Protein AF-A0A0B1TBQ9-F1 (afdb_monomer_lite)

InterPro domains:
  IPR001079 Galectin, carbohydrate recognition domain [PF00337] (25-96)
  IPR001079 Galectin, carbohydrate recognition domain [PS51304] (20-110)
  IPR001079 Galectin, carbohydrate recognition domain [SM00276] (18-109)
  IPR001079 Galectin, carbohydrate recognition domain [SM00908] (24-109)
  IPR001079 Galectin, carbohydrate recognition domain [cd00070] (26-96)
  IPR013320 Concanavalin A-like lectin/glucanase domain superfamily [SSF49899] (24-96)
  IPR044156 Galectin-like [PTHR11346] (23-95)

Sequence (110 aa):
DFQEEVKEFEHYVLPKEQRNCIITGEGLAPNRSLLLSGTPSPGGERFHINLLKKNGDIALHFNPRFDEKAVVRNSLITGEWGNEEREGKMPFEKESASISKSRTRSTLSR

Secondary structure (DSSP, 8-state):
---------------TT-------TT-S-TT--------PPTT-SB--EEEE-TTS-EEEEEEEETTTTEEEEEEEETTEE-PPB--S----------------------

Foldseek 3Di:
DDPPPPDPDPDDDDDPPRLDDDQDDPRQDPPDDDDDDDDPDAPDQKDWDFDADPVGWGPWIWMQGNPVQWTWIWTQDPNDIDDIDTDDGNPDDRPDPDPDDDDDDDDDDD

Organism: Oesophagostomum dentatum (NCBI:txid61180)

pLDDT: mean 77.07, std 21.01, range [33.41, 98.62]

Radius of gyration: 20.39 Å; chains: 1; bounding box: 38×42×72 Å

Structure (mmCIF, N/CA/C/O backbone):
data_AF-A0A0B1TBQ9-F1
#
_entry.id   AF-A0A0B1TBQ9-F1
#
loop_
_atom_site.group_PDB
_atom_site.id
_atom_site.type_symbol
_atom_site.label_atom_id
_atom_site.label_alt_id
_atom_site.label_comp_id
_atom_site.label_asym_id
_atom_site.label_entity_id
_atom_site.label_seq_id
_atom_site.pdbx_PDB_ins_code
_atom_site.Cartn_x
_atom_site.Cartn_y
_atom_site.Cartn_z
_atom_site.occupancy
_atom_site.B_iso_or_equiv
_atom_site.auth_seq_id
_atom_site.auth_comp_id
_atom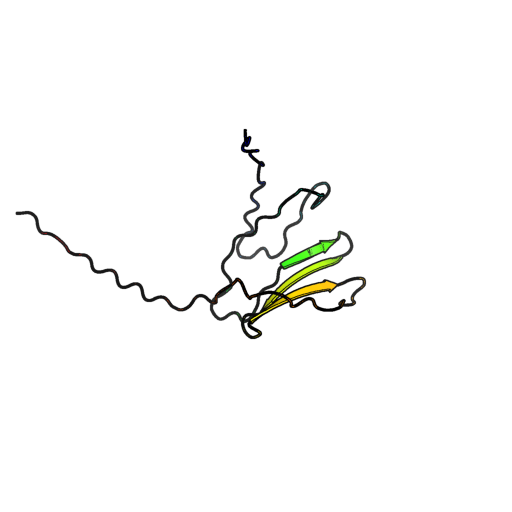_site.auth_asym_id
_atom_site.auth_atom_id
_atom_site.pdbx_PDB_model_num
ATOM 1 N N . ASP A 1 1 ? 22.971 -19.447 20.897 1.00 36.47 1 ASP A N 1
ATOM 2 C CA . ASP A 1 1 ? 23.659 -18.258 20.367 1.00 36.47 1 ASP A CA 1
ATOM 3 C C . ASP A 1 1 ? 22.827 -17.588 19.291 1.00 36.47 1 ASP A C 1
ATOM 5 O O . ASP A 1 1 ? 22.902 -17.955 18.128 1.00 36.47 1 ASP A O 1
ATOM 9 N N . PHE A 1 2 ? 21.968 -16.652 19.694 1.00 33.41 2 PHE A N 1
ATOM 10 C CA . PHE A 1 2 ? 21.335 -15.720 18.765 1.00 33.41 2 PHE A CA 1
ATOM 11 C C . PHE A 1 2 ? 22.274 -14.525 18.655 1.00 33.41 2 PHE A C 1
ATOM 13 O O . PHE A 1 2 ? 22.370 -13.735 19.590 1.00 33.41 2 PHE A O 1
ATOM 20 N N . GLN A 1 3 ? 23.031 -14.443 17.564 1.00 35.88 3 GLN A N 1
ATOM 21 C CA . GLN A 1 3 ? 23.744 -13.213 17.251 1.00 35.88 3 GLN A CA 1
ATOM 22 C C . GLN A 1 3 ? 22.700 -12.188 16.800 1.00 35.88 3 GLN A C 1
ATOM 24 O O . GLN A 1 3 ? 21.985 -12.419 15.825 1.00 35.88 3 GLN A O 1
ATOM 29 N N . GLU A 1 4 ? 22.570 -11.090 17.547 1.00 43.88 4 GLU A N 1
ATOM 30 C CA . GLU A 1 4 ? 21.861 -9.898 17.088 1.00 43.88 4 GLU A CA 1
ATOM 31 C C . GLU A 1 4 ? 22.604 -9.359 15.868 1.00 43.88 4 GLU A C 1
ATOM 33 O O . GLU A 1 4 ? 23.634 -8.693 15.965 1.00 43.88 4 GLU A O 1
ATOM 38 N N . GLU A 1 5 ? 22.097 -9.706 14.693 1.00 42.47 5 GLU A N 1
ATOM 39 C CA . GLU A 1 5 ? 22.543 -9.130 13.440 1.00 42.47 5 GLU A CA 1
ATOM 40 C C . GLU A 1 5 ? 22.018 -7.689 13.410 1.00 42.47 5 GLU A C 1
ATOM 42 O O . GLU A 1 5 ? 20.839 -7.437 13.141 1.00 42.47 5 GLU A O 1
ATOM 47 N N . VAL A 1 6 ? 22.877 -6.734 13.774 1.00 39.62 6 VAL A N 1
ATOM 48 C CA . VAL A 1 6 ? 22.587 -5.303 13.649 1.00 39.62 6 VAL A CA 1
ATOM 49 C C . VAL A 1 6 ? 22.453 -5.005 12.158 1.00 39.62 6 VAL A C 1
ATOM 51 O O . VAL A 1 6 ? 23.432 -4.734 11.467 1.00 39.62 6 VAL A O 1
ATOM 54 N N . LYS A 1 7 ? 21.230 -5.113 11.632 1.00 46.38 7 LYS A N 1
ATOM 55 C CA . LYS A 1 7 ? 20.920 -4.667 10.277 1.00 46.38 7 LYS A CA 1
ATOM 56 C C . LYS A 1 7 ? 20.966 -3.151 10.291 1.00 46.38 7 LYS A C 1
ATOM 58 O O . LYS A 1 7 ? 20.144 -2.501 10.926 1.00 46.38 7 LYS A O 1
ATOM 63 N N . GLU A 1 8 ? 21.963 -2.600 9.619 1.00 42.16 8 GLU A N 1
ATOM 64 C CA . GLU A 1 8 ? 22.057 -1.175 9.352 1.00 42.16 8 GLU A CA 1
ATOM 65 C C . GLU A 1 8 ? 20.810 -0.768 8.550 1.00 42.16 8 GLU A C 1
ATOM 67 O O . GLU A 1 8 ? 20.642 -1.123 7.380 1.00 42.16 8 GLU A O 1
ATOM 72 N N . PHE A 1 9 ? 19.853 -0.131 9.226 1.00 44.53 9 PHE A N 1
ATOM 73 C CA . PHE A 1 9 ? 18.652 0.388 8.590 1.00 44.53 9 PHE A CA 1
ATOM 74 C C . PHE A 1 9 ? 18.999 1.753 8.009 1.00 44.53 9 PHE A C 1
ATOM 76 O O . PHE A 1 9 ? 19.234 2.704 8.755 1.00 44.53 9 PHE A O 1
ATOM 83 N N . GLU A 1 10 ? 18.995 1.879 6.684 1.00 49.22 10 GLU A N 1
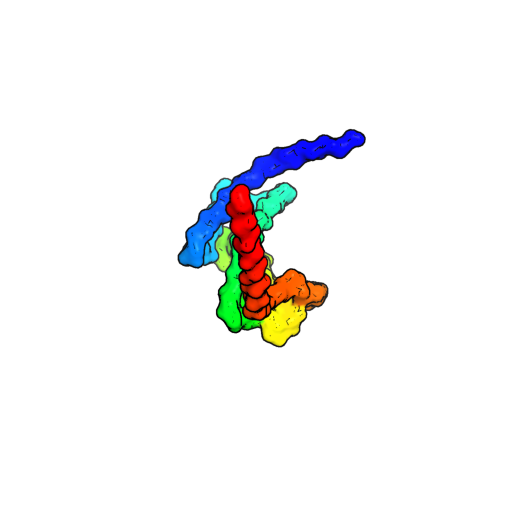ATOM 84 C CA . GLU A 1 10 ? 18.942 3.202 6.070 1.00 49.22 10 GLU A CA 1
ATOM 85 C C . GLU A 1 10 ? 17.574 3.817 6.395 1.00 49.22 10 GLU A C 1
ATOM 87 O O . GLU A 1 10 ? 16.541 3.460 5.823 1.00 49.22 10 GLU A O 1
ATOM 92 N N . HIS A 1 11 ? 17.548 4.691 7.400 1.00 48.31 11 HIS A N 1
ATOM 93 C CA . HIS A 1 11 ? 16.331 5.352 7.844 1.00 48.31 11 HIS A CA 1
ATOM 94 C C . HIS A 1 11 ? 16.035 6.539 6.925 1.00 48.31 11 HIS A C 1
ATOM 96 O O . HIS A 1 11 ? 16.582 7.629 7.085 1.00 48.31 11 HIS A O 1
ATOM 102 N N . TYR A 1 12 ? 15.137 6.335 5.965 1.00 49.50 12 TYR A N 1
ATOM 103 C CA . TYR A 1 12 ? 14.630 7.412 5.123 1.00 49.50 12 TYR A CA 1
ATOM 104 C C . TYR A 1 12 ? 13.442 8.094 5.808 1.00 49.50 12 TYR A C 1
ATOM 106 O O . TYR A 1 12 ? 12.322 7.584 5.795 1.00 49.50 12 TYR A O 1
ATOM 114 N N . VAL A 1 13 ? 13.679 9.263 6.407 1.00 52.78 13 VAL A N 1
ATOM 115 C CA . VAL A 1 13 ? 12.601 10.129 6.903 1.00 52.78 13 VAL A CA 1
ATOM 116 C C . VAL A 1 13 ? 12.095 10.968 5.735 1.00 52.78 13 VAL A C 1
ATOM 118 O O . VAL A 1 13 ? 12.783 11.879 5.276 1.00 52.78 13 VAL A O 1
ATOM 121 N N . LEU A 1 14 ? 10.894 10.666 5.240 1.00 55.59 14 LEU A N 1
ATOM 122 C CA . LEU A 1 14 ? 10.271 11.490 4.207 1.00 55.59 14 LEU A CA 1
ATOM 123 C C . LEU A 1 14 ? 9.684 12.768 4.827 1.00 55.59 14 LEU A C 1
ATOM 125 O O . LEU A 1 14 ? 8.961 12.682 5.826 1.00 55.59 14 LEU A O 1
ATOM 129 N N . PRO A 1 15 ? 9.953 13.956 4.251 1.00 52.38 15 PRO A N 1
ATOM 130 C CA . PRO A 1 15 ? 9.233 15.174 4.603 1.00 52.38 15 PRO A CA 1
ATOM 131 C C . PRO A 1 15 ? 7.719 14.956 4.499 1.00 52.38 15 PRO A C 1
ATOM 133 O O . PRO A 1 15 ? 7.261 14.252 3.602 1.00 52.38 15 PRO A O 1
ATOM 136 N N . LYS A 1 16 ? 6.924 15.605 5.363 1.00 54.09 16 LYS A N 1
ATOM 137 C CA . LYS A 1 16 ? 5.448 15.458 5.398 1.00 54.09 16 LYS A CA 1
ATOM 138 C C . LYS A 1 16 ? 4.756 15.673 4.041 1.00 54.09 16 LYS A C 1
ATOM 140 O O . LYS A 1 16 ? 3.661 15.165 3.823 1.00 54.09 16 LYS A O 1
ATOM 145 N N . GLU A 1 17 ? 5.381 16.427 3.144 1.00 55.38 17 GLU A N 1
ATOM 146 C CA . GLU A 1 17 ? 4.865 16.762 1.812 1.00 55.38 17 GLU A CA 1
ATOM 147 C C . GLU A 1 17 ? 5.402 15.837 0.708 1.00 55.38 17 GLU A C 1
ATOM 149 O O . GLU A 1 17 ? 4.848 15.786 -0.392 1.00 55.38 17 GLU A O 1
ATOM 154 N N . GLN A 1 18 ? 6.461 15.077 0.989 1.00 55.97 18 GLN A N 1
ATOM 155 C CA . GLN A 1 18 ? 7.113 14.220 0.015 1.00 55.97 18 GLN A CA 1
ATOM 156 C C . GLN A 1 18 ? 6.433 12.854 -0.035 1.00 55.97 18 GLN A C 1
ATOM 158 O O . GLN A 1 18 ? 6.627 11.989 0.812 1.00 55.97 18 GLN A O 1
ATOM 163 N N . ARG A 1 19 ? 5.623 12.665 -1.076 1.00 67.19 19 ARG A N 1
ATOM 164 C CA . ARG A 1 19 ? 4.823 11.448 -1.284 1.00 67.19 19 ARG A CA 1
ATOM 165 C C . ARG A 1 19 ? 5.570 10.329 -2.011 1.00 67.19 19 ARG A C 1
ATOM 167 O O . ARG A 1 19 ? 5.079 9.208 -2.045 1.00 67.19 19 ARG A O 1
ATOM 174 N N . ASN A 1 20 ? 6.742 10.636 -2.571 1.00 73.31 20 ASN A N 1
ATOM 175 C CA . ASN A 1 20 ? 7.540 9.713 -3.372 1.00 73.31 20 ASN A CA 1
ATOM 176 C C . ASN A 1 20 ? 8.980 9.648 -2.851 1.00 73.31 20 ASN A C 1
ATOM 178 O O . ASN A 1 20 ? 9.626 10.682 -2.659 1.00 73.31 20 ASN A O 1
ATOM 182 N N . CYS A 1 21 ? 9.486 8.427 -2.691 1.00 78.81 21 CYS A N 1
ATOM 183 C CA . CYS A 1 21 ? 10.882 8.127 -2.388 1.00 78.81 21 CYS A CA 1
ATOM 184 C C . CYS A 1 21 ? 11.465 7.266 -3.510 1.00 78.81 21 CYS A C 1
ATOM 186 O O . CYS A 1 21 ? 10.818 6.311 -3.942 1.00 78.81 21 CYS A O 1
ATOM 188 N N . ILE A 1 22 ? 12.676 7.585 -3.969 1.00 80.31 22 ILE A N 1
ATOM 189 C CA . ILE A 1 22 ? 13.417 6.735 -4.905 1.00 80.31 22 ILE A CA 1
ATOM 190 C C . ILE A 1 22 ? 14.353 5.856 -4.080 1.00 80.31 22 ILE A C 1
ATOM 192 O O . ILE A 1 22 ? 15.261 6.368 -3.431 1.00 80.31 22 ILE A O 1
ATOM 196 N N . ILE A 1 23 ? 14.151 4.539 -4.134 1.00 79.38 23 ILE A N 1
ATOM 197 C CA . ILE A 1 23 ? 15.123 3.580 -3.600 1.00 79.38 23 ILE A CA 1
ATOM 198 C C . ILE A 1 23 ? 16.276 3.511 -4.607 1.00 79.38 23 ILE A C 1
ATOM 200 O O . ILE A 1 23 ? 16.077 3.115 -5.758 1.00 79.38 23 ILE A O 1
ATOM 204 N N . THR A 1 24 ? 17.457 3.971 -4.199 1.00 75.00 24 THR A N 1
ATOM 205 C CA . THR A 1 24 ? 18.654 4.036 -5.047 1.00 75.00 24 THR A CA 1
ATOM 206 C C . THR A 1 24 ? 19.317 2.657 -5.198 1.00 75.00 24 THR A C 1
ATOM 208 O O . THR A 1 24 ? 18.897 1.665 -4.597 1.00 75.00 24 THR A O 1
ATOM 211 N N . GLY A 1 25 ? 20.337 2.563 -6.057 1.00 79.06 25 GLY A N 1
ATOM 212 C CA . GLY A 1 25 ? 21.075 1.317 -6.290 1.00 79.06 25 GLY A CA 1
ATOM 213 C C . GLY A 1 25 ? 20.257 0.248 -7.023 1.00 79.06 25 GLY A C 1
ATOM 214 O O . GLY A 1 25 ? 19.613 0.522 -8.040 1.00 79.06 25 GLY A O 1
ATOM 215 N N . GLU A 1 26 ? 20.299 -0.987 -6.519 1.00 80.31 26 GLU A N 1
ATOM 216 C CA . GLU A 1 26 ? 19.583 -2.138 -7.094 1.00 80.31 26 GLU A CA 1
ATOM 217 C C . GLU A 1 26 ? 18.073 -2.139 -6.781 1.00 80.31 26 GLU A C 1
ATOM 219 O O . GLU A 1 26 ? 17.333 -2.978 -7.294 1.00 80.31 26 GLU A O 1
ATOM 224 N N . GLY A 1 27 ? 17.590 -1.174 -5.991 1.00 83.00 27 GLY A N 1
ATOM 225 C CA . GLY A 1 27 ? 16.213 -1.132 -5.508 1.00 83.00 27 GLY A CA 1
ATOM 226 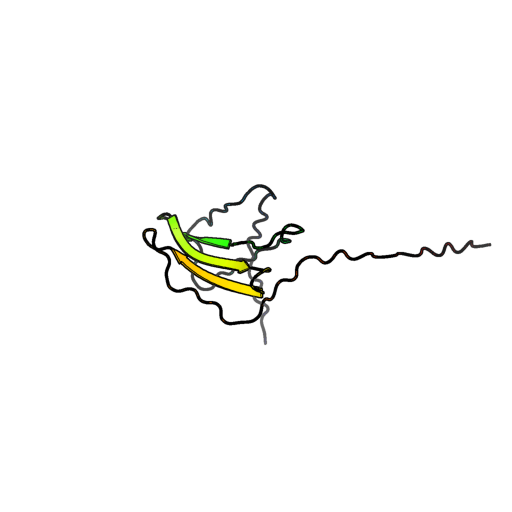C C . GLY A 1 27 ? 15.996 -2.042 -4.294 1.00 83.00 27 GLY A C 1
ATOM 227 O O . GLY A 1 27 ? 16.920 -2.330 -3.533 1.00 83.00 27 GLY A O 1
ATOM 228 N N . LEU A 1 28 ? 14.754 -2.492 -4.089 1.00 84.62 28 LEU A N 1
ATOM 229 C CA . LEU A 1 28 ? 14.408 -3.394 -2.987 1.00 84.62 28 LEU A CA 1
ATOM 230 C C . LEU A 1 28 ? 14.795 -4.843 -3.338 1.00 84.62 28 LEU A C 1
ATOM 232 O O . LEU A 1 28 ? 13.975 -5.618 -3.826 1.00 84.62 28 LEU A O 1
ATOM 236 N N . ALA A 1 29 ? 16.066 -5.185 -3.125 1.00 83.50 29 ALA A N 1
ATOM 237 C CA . ALA A 1 29 ? 16.600 -6.528 -3.345 1.00 83.50 29 ALA A CA 1
ATOM 238 C C . ALA A 1 29 ? 16.053 -7.555 -2.322 1.00 83.50 29 ALA A C 1
ATOM 240 O O . ALA A 1 29 ? 15.610 -7.166 -1.235 1.00 83.50 29 ALA A O 1
ATOM 241 N N . PRO A 1 30 ? 16.104 -8.870 -2.618 1.00 85.38 30 PRO A N 1
ATOM 242 C CA . PRO A 1 30 ? 15.733 -9.908 -1.657 1.00 85.38 30 PRO A CA 1
ATOM 243 C C . PRO A 1 30 ? 16.431 -9.736 -0.300 1.00 85.38 30 PRO A C 1
ATOM 245 O O . PRO A 1 30 ? 17.578 -9.299 -0.229 1.00 85.38 30 PRO A O 1
ATOM 248 N N . ASN A 1 31 ? 15.738 -10.103 0.782 1.00 84.06 31 ASN A N 1
ATOM 249 C CA . ASN A 1 31 ? 16.200 -9.974 2.174 1.00 84.06 31 ASN A CA 1
ATOM 250 C C . ASN A 1 31 ? 16.408 -8.534 2.682 1.00 84.06 31 ASN A C 1
ATOM 252 O O . ASN A 1 31 ? 16.943 -8.343 3.779 1.00 84.06 31 ASN A O 1
ATOM 256 N N . ARG A 1 32 ? 15.959 -7.520 1.932 1.00 81.62 32 ARG A N 1
ATOM 257 C CA . ARG 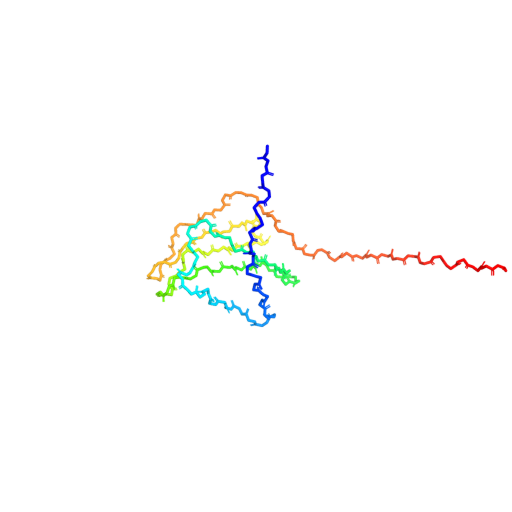A 1 32 ? 15.859 -6.136 2.410 1.00 81.62 32 ARG A CA 1
ATOM 258 C C . ARG A 1 32 ? 14.482 -5.864 3.010 1.00 81.62 32 ARG A C 1
ATOM 260 O O . ARG A 1 32 ? 13.481 -6.439 2.589 1.00 81.62 32 ARG A O 1
ATOM 267 N N . SER A 1 33 ? 14.447 -4.942 3.966 1.00 81.38 33 SER A N 1
ATOM 268 C CA . SER A 1 33 ? 13.221 -4.486 4.621 1.00 81.38 33 SER A CA 1
ATOM 269 C C . SER A 1 33 ? 13.051 -2.989 4.421 1.00 81.38 33 SER A C 1
ATOM 271 O O . SER A 1 33 ? 14.022 -2.239 4.504 1.00 81.38 33 SER A O 1
ATOM 273 N N . LEU A 1 34 ? 11.810 -2.560 4.205 1.00 83.31 34 LEU A N 1
ATOM 274 C CA . LEU A 1 34 ? 11.429 -1.153 4.212 1.00 83.31 34 LEU A CA 1
ATOM 275 C C . LEU A 1 34 ? 10.651 -0.870 5.498 1.00 83.31 34 LEU A C 1
ATOM 277 O O . LEU A 1 34 ? 9.614 -1.488 5.738 1.00 83.31 34 LEU A O 1
ATOM 281 N N . LEU A 1 35 ? 11.149 0.056 6.317 1.00 83.06 35 LEU A N 1
ATOM 282 C CA . LEU A 1 35 ? 10.445 0.531 7.504 1.00 83.06 35 LEU A CA 1
ATOM 283 C C . LEU A 1 35 ? 9.756 1.856 7.180 1.00 83.06 35 LEU A C 1
ATOM 285 O O . LEU A 1 35 ? 10.413 2.825 6.805 1.00 83.06 35 LEU A O 1
ATOM 289 N N . LEU A 1 36 ? 8.433 1.889 7.326 1.00 83.00 36 LEU A N 1
ATOM 290 C CA . LEU A 1 36 ? 7.613 3.077 7.107 1.00 83.00 36 LEU A CA 1
ATOM 291 C C . LEU A 1 36 ? 6.963 3.485 8.426 1.00 83.00 36 LEU A C 1
ATOM 293 O O . LEU A 1 36 ? 6.260 2.687 9.044 1.00 83.00 36 LEU A O 1
ATOM 297 N N . SER A 1 37 ? 7.171 4.739 8.820 1.00 81.25 37 SER A N 1
ATOM 298 C CA . SER A 1 37 ? 6.603 5.322 10.034 1.00 81.25 37 SER A CA 1
ATOM 299 C C . SER A 1 37 ? 5.766 6.538 9.671 1.00 81.25 37 SER A C 1
ATOM 301 O O . SER A 1 37 ? 6.231 7.440 8.976 1.00 81.25 37 SER A O 1
ATOM 303 N N . GLY A 1 38 ? 4.529 6.576 10.149 1.00 80.00 38 GLY A N 1
ATOM 304 C CA . GLY A 1 38 ? 3.630 7.697 9.918 1.00 80.00 38 GLY A CA 1
ATOM 305 C C . GLY A 1 38 ? 2.280 7.487 10.583 1.00 80.00 38 GLY A C 1
ATOM 306 O O . GLY A 1 38 ? 1.900 6.362 10.904 1.00 80.00 38 GLY A O 1
ATOM 307 N N . THR A 1 39 ? 1.554 8.585 10.767 1.00 83.19 39 THR A N 1
ATOM 308 C CA . THR A 1 39 ? 0.196 8.574 11.314 1.00 83.19 39 THR A CA 1
ATOM 309 C C . THR A 1 39 ? -0.789 8.881 10.189 1.00 83.19 39 THR A C 1
ATOM 311 O O . THR A 1 39 ? -0.627 9.906 9.517 1.00 83.19 39 THR A O 1
ATOM 314 N N . PRO A 1 40 ? -1.801 8.025 9.952 1.00 84.06 40 PRO A N 1
ATOM 315 C CA . PRO A 1 40 ? -2.880 8.328 9.021 1.00 84.06 40 PRO A CA 1
ATOM 316 C C . PRO A 1 40 ? -3.539 9.668 9.356 1.00 84.06 40 PRO A C 1
ATOM 318 O O . PRO A 1 40 ? -3.695 10.016 10.524 1.00 84.06 40 PRO A O 1
ATOM 321 N N . SER A 1 41 ? -3.933 10.433 8.338 1.00 82.56 41 SER A N 1
ATOM 322 C CA . SER A 1 41 ? -4.548 11.742 8.564 1.00 82.56 41 SER A CA 1
ATOM 323 C C . SER A 1 41 ? -5.833 11.625 9.398 1.00 82.56 41 SER A C 1
ATOM 325 O O . SER A 1 41 ? -6.653 10.743 9.113 1.00 82.56 41 SER A O 1
ATOM 327 N N . PRO A 1 42 ? -6.063 12.528 10.373 1.00 83.69 42 PRO A N 1
ATOM 328 C CA . PRO A 1 42 ? -7.303 12.552 11.140 1.00 83.69 42 PRO A CA 1
ATOM 329 C C . PRO A 1 42 ? -8.523 12.627 10.219 1.00 83.69 42 PRO A C 1
ATOM 331 O O . PRO A 1 42 ? -8.557 13.418 9.278 1.00 83.69 42 PRO A O 1
ATOM 334 N N . GLY A 1 43 ? -9.518 11.774 10.466 1.00 83.81 43 GLY A N 1
ATOM 335 C CA . GLY A 1 43 ? -10.731 11.694 9.644 1.00 83.81 43 GLY A CA 1
ATOM 336 C C . GLY A 1 43 ? -10.559 11.015 8.279 1.00 83.81 43 GLY A C 1
ATOM 337 O O . GLY A 1 43 ? -11.565 10.709 7.644 1.00 83.81 43 GLY A O 1
ATOM 338 N N . GLY A 1 44 ? -9.332 10.703 7.848 1.00 86.44 44 GLY A N 1
ATOM 339 C CA . GLY A 1 44 ? -9.074 10.011 6.588 1.00 86.44 44 GLY A CA 1
ATOM 340 C C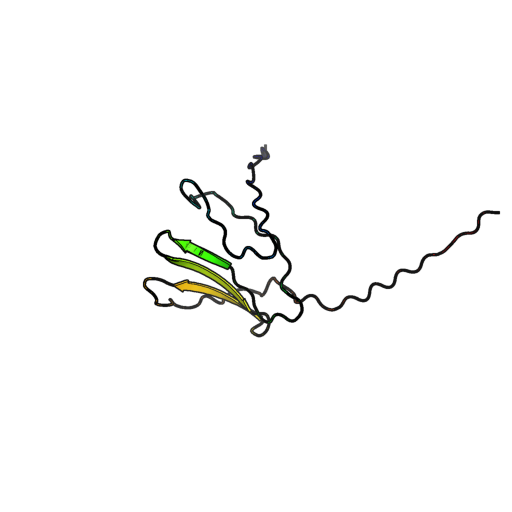 . GLY A 1 44 ? -9.734 8.631 6.539 1.00 86.44 44 GLY A C 1
ATOM 341 O O . GLY A 1 44 ? -9.719 7.875 7.509 1.00 86.44 44 GLY A O 1
ATOM 342 N N . GLU A 1 45 ? -10.339 8.291 5.404 1.00 91.56 45 GLU A N 1
ATOM 343 C CA . GLU A 1 45 ? -11.005 6.995 5.208 1.00 91.56 45 GLU A CA 1
ATOM 344 C C . GLU A 1 45 ? -10.040 5.901 4.765 1.00 91.56 45 GLU A C 1
ATOM 346 O O . GLU A 1 45 ? -10.284 4.726 5.009 1.00 91.56 45 GLU A O 1
ATOM 351 N N . ARG A 1 46 ? -8.912 6.281 4.162 1.00 93.69 46 ARG A N 1
ATOM 352 C CA . ARG A 1 46 ? -7.920 5.357 3.613 1.00 93.69 46 ARG A CA 1
ATOM 353 C C . ARG A 1 46 ? -6.577 6.039 3.414 1.00 93.69 46 ARG A C 1
ATOM 355 O O . ARG A 1 46 ? -6.505 7.259 3.276 1.00 93.69 46 ARG A O 1
ATOM 362 N N . PHE A 1 47 ? -5.530 5.234 3.323 1.00 93.00 47 PHE A N 1
ATOM 363 C CA . PHE A 1 47 ? -4.228 5.640 2.797 1.00 93.00 47 PHE A CA 1
ATOM 364 C C . PHE A 1 47 ? -3.671 4.518 1.926 1.00 93.00 47 PHE A C 1
ATOM 366 O O . PHE A 1 47 ? -4.184 3.400 1.953 1.00 93.00 47 PHE A O 1
ATOM 373 N N . HIS A 1 48 ? -2.647 4.802 1.129 1.00 94.00 48 HIS A N 1
ATOM 374 C CA . HIS A 1 48 ? -1.989 3.763 0.352 1.00 94.00 48 HIS A CA 1
ATOM 375 C C . HIS A 1 48 ? -0.484 3.973 0.269 1.00 94.00 48 HIS A C 1
ATOM 377 O O . HIS A 1 48 ? 0.010 5.095 0.353 1.00 94.00 48 HIS A O 1
ATOM 383 N N . ILE A 1 49 ? 0.218 2.863 0.087 1.00 93.62 49 ILE A N 1
ATOM 384 C CA . ILE A 1 49 ? 1.645 2.793 -0.191 1.00 93.62 49 ILE A CA 1
ATOM 385 C C . ILE A 1 49 ? 1.787 2.030 -1.503 1.00 93.62 49 ILE A C 1
ATOM 387 O O . ILE A 1 49 ? 1.273 0.918 -1.630 1.00 93.62 49 ILE A O 1
ATOM 391 N N . ASN A 1 50 ? 2.480 2.628 -2.469 1.00 95.25 50 ASN A N 1
ATOM 392 C CA . ASN A 1 50 ? 2.787 1.988 -3.741 1.00 95.25 50 ASN A CA 1
ATOM 393 C C . ASN A 1 50 ? 4.282 1.681 -3.803 1.00 95.25 50 ASN A C 1
ATOM 395 O O . ASN A 1 50 ? 5.104 2.578 -3.624 1.00 95.25 50 ASN A O 1
ATOM 399 N N . LEU A 1 51 ? 4.629 0.434 -4.114 1.00 94.06 51 LEU A N 1
ATOM 400 C CA . LEU A 1 51 ? 5.974 0.066 -4.545 1.00 94.06 51 LEU A CA 1
ATOM 401 C C . LEU A 1 51 ? 6.002 0.049 -6.070 1.00 94.06 51 LEU A C 1
ATOM 403 O O . LEU A 1 51 ? 5.370 -0.801 -6.701 1.00 94.06 51 LEU A O 1
ATOM 407 N N . LEU A 1 52 ? 6.707 1.018 -6.650 1.00 93.88 52 LEU A N 1
ATOM 408 C CA . LEU A 1 52 ? 6.777 1.198 -8.094 1.00 93.88 52 LEU A CA 1
ATOM 409 C C . LEU A 1 52 ? 7.994 0.479 -8.672 1.00 93.88 52 LEU A C 1
ATOM 411 O O . LEU A 1 52 ? 9.093 0.516 -8.117 1.00 93.88 52 LEU A O 1
ATOM 415 N N . LYS A 1 53 ? 7.805 -0.124 -9.842 1.00 92.44 53 LYS A N 1
ATOM 416 C CA . LYS A 1 53 ? 8.896 -0.570 -10.709 1.00 92.44 53 LYS A CA 1
ATOM 417 C C . LYS A 1 53 ? 9.467 0.620 -11.480 1.00 92.44 53 LYS A C 1
ATOM 419 O O . LYS A 1 53 ? 8.814 1.646 -11.656 1.00 92.44 53 LYS A O 1
ATOM 424 N N . LYS A 1 54 ? 10.673 0.451 -12.036 1.00 90.12 54 LYS A N 1
ATOM 425 C CA . LYS A 1 54 ? 11.327 1.468 -12.885 1.00 90.12 54 LYS A CA 1
ATOM 426 C C . LYS A 1 54 ? 10.479 1.894 -14.093 1.00 90.12 54 LYS A C 1
ATOM 428 O O . LYS A 1 54 ? 10.620 3.015 -14.559 1.00 90.12 54 LYS A O 1
ATOM 433 N N . ASN A 1 55 ? 9.611 1.013 -14.591 1.00 93.19 55 ASN A N 1
ATOM 434 C CA . ASN A 1 55 ? 8.712 1.288 -15.713 1.00 93.19 55 ASN A CA 1
ATOM 435 C C . ASN A 1 55 ? 7.383 1.954 -15.299 1.00 93.19 55 ASN A C 1
ATOM 437 O O . ASN A 1 55 ? 6.527 2.143 -16.154 1.00 93.19 55 ASN A O 1
ATOM 441 N N . GLY A 1 56 ? 7.193 2.287 -14.017 1.00 93.06 56 GLY A N 1
ATOM 442 C CA . GLY A 1 56 ? 5.981 2.936 -13.507 1.00 93.06 56 GLY A CA 1
ATOM 443 C C . GLY A 1 56 ? 4.858 1.987 -13.080 1.00 93.06 56 GLY A C 1
ATOM 444 O O . GLY A 1 56 ? 3.910 2.448 -12.449 1.00 93.06 56 GLY A O 1
ATOM 445 N N . ASP A 1 57 ? 4.969 0.682 -13.351 1.00 97.19 57 ASP A N 1
ATOM 446 C CA . ASP A 1 57 ? 4.031 -0.313 -12.816 1.00 97.19 57 ASP A CA 1
ATOM 447 C C . ASP A 1 57 ? 4.024 -0.276 -11.281 1.00 97.19 57 ASP A C 1
ATOM 449 O O . ASP A 1 57 ? 5.069 -0.088 -10.645 1.00 97.19 57 ASP A O 1
ATOM 453 N N . ILE A 1 58 ? 2.871 -0.562 -10.677 1.00 97.19 58 ILE A N 1
ATOM 454 C CA . ILE A 1 58 ? 2.767 -0.762 -9.231 1.00 97.19 58 ILE A CA 1
ATOM 455 C C . ILE A 1 58 ? 2.917 -2.258 -8.959 1.00 97.19 58 ILE A C 1
ATOM 457 O O . ILE A 1 58 ? 1.982 -3.031 -9.162 1.00 97.19 58 ILE A O 1
ATOM 461 N N . ALA A 1 59 ? 4.093 -2.669 -8.480 1.00 96.06 59 ALA A N 1
ATOM 462 C CA . ALA A 1 59 ? 4.334 -4.053 -8.073 1.00 96.06 59 ALA A CA 1
ATOM 463 C C . ALA A 1 59 ? 3.519 -4.430 -6.829 1.00 96.06 59 ALA A C 1
ATOM 465 O O . ALA A 1 59 ? 3.062 -5.563 -6.717 1.00 96.06 59 ALA A O 1
ATOM 466 N N . LEU A 1 60 ? 3.327 -3.475 -5.913 1.00 96.81 60 LEU A N 1
ATOM 467 C CA . LEU A 1 60 ? 2.479 -3.637 -4.737 1.00 96.81 60 LEU A CA 1
ATOM 468 C C . LEU A 1 60 ? 1.744 -2.335 -4.437 1.00 96.81 60 LEU A C 1
ATOM 470 O O . LEU A 1 60 ? 2.366 -1.322 -4.122 1.00 96.81 60 LEU A O 1
ATOM 474 N N . HIS A 1 61 ? 0.423 -2.388 -4.502 1.00 97.81 61 HIS A N 1
ATOM 475 C CA . HIS A 1 61 ? -0.479 -1.396 -3.947 1.00 97.81 61 HIS A CA 1
ATOM 476 C C . HIS A 1 61 ? -0.958 -1.913 -2.597 1.00 97.81 61 HIS A C 1
ATOM 478 O O . HIS A 1 61 ? -1.685 -2.898 -2.547 1.00 97.81 61 HIS A O 1
ATOM 484 N N . PHE A 1 62 ? -0.549 -1.274 -1.508 1.00 96.88 62 PHE A N 1
ATOM 485 C CA . PHE A 1 62 ? -1.012 -1.586 -0.161 1.00 96.88 62 PHE A CA 1
ATOM 486 C C . PHE A 1 62 ? -1.957 -0.480 0.297 1.00 96.88 62 PHE A C 1
ATOM 488 O O . PHE A 1 62 ? -1.519 0.649 0.506 1.00 96.88 62 PHE A O 1
ATOM 495 N N . ASN A 1 63 ? -3.247 -0.777 0.438 1.00 96.75 63 ASN A N 1
ATOM 496 C CA . ASN A 1 63 ? -4.281 0.225 0.674 1.00 96.75 63 ASN A CA 1
ATOM 497 C C . ASN A 1 63 ? -5.201 -0.156 1.840 1.00 96.75 63 ASN A C 1
ATOM 499 O O . ASN A 1 63 ? -6.250 -0.771 1.640 1.00 96.75 63 ASN A O 1
ATOM 503 N N . PRO A 1 64 ? -4.831 0.227 3.071 1.00 95.75 64 PRO A N 1
ATOM 504 C CA . PRO A 1 64 ? -5.734 0.170 4.210 1.00 95.75 64 PRO A CA 1
ATOM 505 C C . PRO A 1 64 ? -6.920 1.120 4.025 1.00 95.75 64 PRO A C 1
ATOM 507 O O . PRO A 1 64 ? -6.747 2.315 3.759 1.00 95.75 64 PRO A O 1
ATOM 510 N N . ARG A 1 65 ? -8.124 0.569 4.179 1.00 95.56 65 ARG A N 1
ATOM 511 C CA . ARG A 1 65 ? -9.418 1.243 4.048 1.00 95.56 65 ARG A CA 1
ATOM 512 C C . ARG A 1 65 ? -10.179 1.095 5.366 1.00 95.56 65 ARG A C 1
ATOM 514 O O . ARG A 1 65 ? -10.603 0.001 5.738 1.00 95.56 65 ARG A O 1
ATOM 521 N N . PHE A 1 66 ? -10.278 2.181 6.127 1.00 93.31 66 PHE A N 1
ATOM 522 C CA . PHE A 1 66 ? -10.900 2.192 7.454 1.00 93.31 66 PHE A CA 1
ATOM 523 C C . PHE A 1 66 ? -12.425 2.065 7.391 1.00 93.31 66 PHE A C 1
ATOM 525 O O . PHE A 1 66 ? -13.027 1.479 8.286 1.00 93.31 66 PHE A O 1
ATOM 532 N N . ASP A 1 67 ? -13.036 2.623 6.351 1.00 93.50 67 ASP A N 1
ATOM 533 C CA . ASP A 1 67 ? -14.459 2.515 6.020 1.00 93.50 67 ASP A CA 1
ATOM 534 C C . ASP A 1 67 ? -14.874 1.069 5.708 1.00 93.50 67 ASP A C 1
ATOM 536 O O . ASP A 1 67 ? -15.892 0.595 6.208 1.00 93.50 67 ASP A O 1
ATOM 540 N N . GLU A 1 68 ? -14.037 0.338 4.972 1.00 94.69 68 GLU A N 1
ATOM 541 C CA . GLU A 1 68 ? -14.257 -1.078 4.645 1.00 94.69 68 GLU A CA 1
ATOM 542 C C . GLU A 1 68 ? -13.738 -2.043 5.728 1.00 94.69 68 GLU A C 1
ATOM 544 O O . GLU A 1 68 ? -13.995 -3.245 5.665 1.00 94.69 68 GLU A O 1
ATOM 549 N N . LYS A 1 69 ? -12.998 -1.535 6.727 1.00 94.19 69 LYS A N 1
ATOM 550 C CA . LYS A 1 69 ? -12.290 -2.325 7.754 1.00 94.19 69 LYS A CA 1
ATOM 551 C C . LYS A 1 69 ? -11.410 -3.427 7.151 1.00 94.19 69 LYS A C 1
ATOM 553 O O . LYS A 1 69 ? -11.337 -4.536 7.682 1.00 94.19 69 LYS A O 1
ATOM 558 N N . ALA A 1 70 ? -10.727 -3.108 6.056 1.00 96.31 70 ALA A N 1
ATOM 559 C CA . ALA A 1 70 ? -9.932 -4.059 5.293 1.00 96.31 70 ALA A CA 1
ATOM 560 C C . ALA A 1 70 ? -8.615 -3.446 4.810 1.00 96.31 70 ALA A C 1
ATOM 562 O O . ALA A 1 70 ? -8.486 -2.235 4.628 1.00 96.31 70 ALA A O 1
ATOM 563 N N . VAL A 1 71 ? -7.641 -4.315 4.554 1.00 97.56 71 VAL A N 1
ATOM 564 C CA . VAL A 1 71 ? -6.427 -3.966 3.818 1.00 97.56 71 VAL A CA 1
ATOM 565 C C . VAL A 1 71 ? -6.534 -4.575 2.431 1.00 97.56 71 VAL A C 1
ATOM 567 O O . VAL A 1 71 ? -6.513 -5.797 2.286 1.00 97.56 71 VAL A O 1
ATOM 570 N N . VAL A 1 72 ? -6.642 -3.721 1.417 1.00 98.12 72 VAL A N 1
ATOM 571 C CA . VAL A 1 72 ? -6.648 -4.152 0.020 1.00 98.12 72 VAL A CA 1
ATOM 572 C C . VAL A 1 72 ? -5.216 -4.179 -0.491 1.00 98.12 72 VAL A C 1
ATOM 574 O O . VAL A 1 72 ? -4.499 -3.183 -0.377 1.00 98.12 72 VAL A O 1
ATOM 577 N N . ARG A 1 73 ? -4.798 -5.315 -1.052 1.00 98.38 73 ARG A N 1
ATOM 578 C CA . ARG A 1 73 ? -3.545 -5.438 -1.802 1.00 98.38 73 ARG A CA 1
ATOM 579 C C . ARG A 1 73 ? -3.835 -5.766 -3.254 1.00 98.38 73 ARG A C 1
ATOM 581 O O . ARG A 1 73 ? -4.769 -6.511 -3.540 1.00 98.38 73 ARG A O 1
ATOM 588 N N . ASN A 1 74 ? -3.059 -5.185 -4.158 1.00 98.62 74 ASN A N 1
ATOM 589 C CA . ASN A 1 74 ? -3.145 -5.479 -5.584 1.00 98.62 74 ASN A CA 1
ATOM 590 C C . ASN A 1 74 ? -1.827 -5.107 -6.290 1.00 98.62 74 ASN A C 1
ATOM 592 O O . ASN A 1 74 ? -0.924 -4.536 -5.676 1.00 98.62 74 ASN A O 1
ATOM 596 N N . SER A 1 75 ? -1.738 -5.386 -7.585 1.00 98.38 75 SER A N 1
ATOM 597 C CA . SER A 1 75 ? -0.718 -4.878 -8.500 1.00 98.38 75 SER A CA 1
ATOM 598 C C . SER A 1 75 ? -1.386 -4.180 -9.689 1.00 98.38 75 SER A C 1
ATOM 600 O O . SER A 1 75 ? -2.507 -4.523 -10.067 1.00 98.38 75 SER A O 1
ATOM 602 N N . LEU A 1 76 ? -0.704 -3.179 -10.249 1.00 98.44 76 LEU A N 1
ATOM 603 C CA . LEU A 1 76 ? -1.102 -2.488 -11.475 1.00 98.44 76 LEU A CA 1
ATOM 604 C C . LEU A 1 76 ? -0.010 -2.718 -12.514 1.00 98.44 76 LEU A C 1
ATOM 606 O O . LEU A 1 76 ? 1.066 -2.121 -12.417 1.00 98.44 76 LEU A O 1
ATOM 610 N N . ILE A 1 77 ? -0.283 -3.580 -13.487 1.00 98.12 77 ILE A N 1
ATOM 611 C CA . ILE A 1 77 ? 0.671 -3.961 -14.530 1.00 98.12 77 ILE A CA 1
ATOM 612 C C . ILE A 1 77 ? 0.114 -3.494 -15.865 1.00 98.12 77 ILE A C 1
ATOM 614 O O . ILE A 1 77 ? -1.043 -3.762 -16.180 1.00 98.12 77 ILE A O 1
ATOM 618 N N . THR A 1 78 ? 0.912 -2.752 -16.638 1.00 97.38 78 THR A N 1
ATOM 619 C CA . THR A 1 78 ? 0.493 -2.240 -17.958 1.00 97.38 78 THR A CA 1
ATOM 620 C C . THR A 1 78 ? -0.833 -1.462 -17.931 1.00 97.38 78 THR A C 1
ATOM 622 O O . THR A 1 78 ? -1.582 -1.460 -18.901 1.00 97.38 78 THR A O 1
ATOM 625 N N . GLY A 1 79 ? -1.118 -0.781 -16.815 1.00 96.75 79 GLY A N 1
ATOM 626 C CA . GLY A 1 79 ? -2.341 0.006 -16.625 1.00 96.75 79 GLY A CA 1
ATOM 627 C C . GLY A 1 79 ? -3.572 -0.790 -16.178 1.00 96.75 79 GLY A C 1
ATOM 628 O O . GLY A 1 79 ? -4.631 -0.189 -16.008 1.00 96.75 79 GLY A O 1
ATOM 629 N N . GLU A 1 80 ? -3.445 -2.095 -15.932 1.00 98.31 80 GLU A N 1
ATOM 630 C CA . GLU A 1 80 ? -4.547 -2.957 -15.501 1.00 98.31 80 GLU A CA 1
ATOM 631 C C . GLU A 1 80 ? -4.353 -3.445 -14.065 1.00 98.31 80 GLU A C 1
ATOM 633 O O . GLU A 1 80 ? -3.264 -3.870 -13.668 1.00 98.31 80 GLU A O 1
ATOM 638 N N . TRP A 1 81 ? -5.420 -3.351 -13.270 1.00 98.50 81 TRP A N 1
ATOM 639 C CA . TRP A 1 81 ? -5.449 -3.888 -11.914 1.00 98.50 81 TRP A CA 1
ATOM 640 C C . TRP A 1 81 ? -5.653 -5.400 -11.958 1.00 98.50 81 TRP A C 1
ATOM 642 O O . TRP A 1 81 ? -6.518 -5.892 -12.681 1.00 98.50 81 TRP A O 1
ATOM 652 N N . GLY A 1 82 ? -4.889 -6.124 -11.144 1.00 98.44 82 GLY A N 1
ATOM 653 C CA . GLY A 1 82 ? -5.126 -7.543 -10.905 1.00 98.44 82 GLY A CA 1
ATOM 654 C C . GLY A 1 82 ? -6.331 -7.804 -9.996 1.00 98.44 82 GLY A C 1
ATOM 655 O O . GLY A 1 82 ? -7.136 -6.917 -9.692 1.00 98.44 82 GLY A O 1
ATOM 656 N N . ASN A 1 83 ? -6.427 -9.039 -9.509 1.00 98.19 83 ASN A N 1
ATOM 657 C CA . ASN A 1 83 ? -7.414 -9.409 -8.499 1.00 98.19 83 ASN A CA 1
ATOM 658 C C . ASN A 1 83 ? -7.023 -8.837 -7.130 1.00 98.19 83 ASN A C 1
ATOM 660 O O . ASN A 1 83 ? -5.870 -8.929 -6.714 1.00 98.19 83 ASN A O 1
ATOM 664 N N . GLU A 1 84 ? -7.991 -8.269 -6.413 1.00 98.38 84 GLU A N 1
ATOM 665 C CA . GLU A 1 84 ? -7.752 -7.731 -5.074 1.00 98.38 84 GLU A CA 1
ATOM 666 C C . GLU A 1 84 ? -7.588 -8.843 -4.027 1.00 98.38 84 GLU A C 1
ATOM 668 O O . GLU A 1 84 ? -8.419 -9.744 -3.912 1.00 98.38 84 GLU A O 1
ATOM 673 N N . GLU A 1 85 ? -6.575 -8.705 -3.175 1.00 98.44 85 GLU A N 1
ATOM 674 C CA . GLU A 1 85 ? -6.367 -9.544 -1.997 1.00 98.44 85 GLU A CA 1
ATOM 675 C C . GLU A 1 85 ? -6.785 -8.796 -0.725 1.00 98.44 85 GLU A C 1
ATOM 677 O O . GLU A 1 85 ? -6.211 -7.763 -0.359 1.00 98.44 85 GLU A O 1
ATOM 682 N N . ARG A 1 86 ? -7.776 -9.340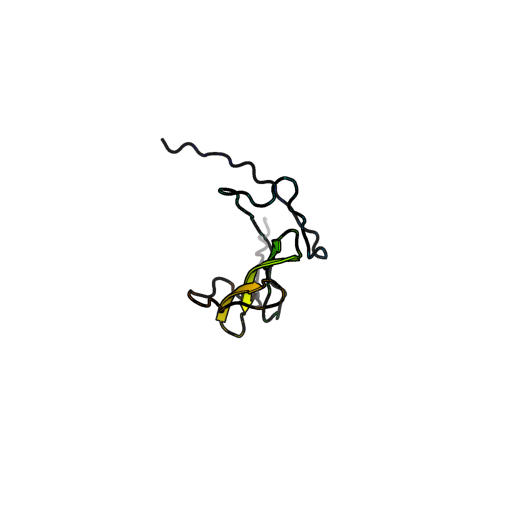 -0.011 1.00 97.81 86 ARG A N 1
ATOM 683 C CA . ARG A 1 86 ? -8.444 -8.671 1.127 1.00 97.81 86 ARG A CA 1
ATOM 684 C C . ARG A 1 86 ? -8.357 -9.434 2.449 1.00 97.81 86 ARG A C 1
ATOM 686 O O . ARG A 1 86 ? -8.857 -8.966 3.466 1.00 97.81 86 ARG A O 1
ATOM 693 N N . GLU A 1 87 ? -7.734 -10.606 2.443 1.00 96.00 87 GLU A N 1
ATOM 694 C CA . GLU A 1 87 ? -7.689 -11.496 3.602 1.00 96.00 87 GLU A CA 1
ATOM 695 C C . GLU A 1 87 ? -6.873 -10.916 4.764 1.00 96.00 87 GLU A C 1
ATOM 697 O O . GLU A 1 87 ? -5.795 -10.351 4.566 1.00 96.00 87 GLU A O 1
ATOM 702 N N . GLY A 1 88 ? -7.360 -11.110 5.989 1.00 93.81 88 GLY A N 1
ATOM 703 C CA . GLY A 1 88 ? -6.709 -10.648 7.213 1.00 93.81 88 GLY A CA 1
ATOM 704 C C . GLY A 1 88 ? -7.548 -9.635 7.990 1.00 93.81 88 GLY A C 1
ATOM 705 O O . GLY A 1 88 ? -8.666 -9.290 7.617 1.00 93.81 88 GLY A O 1
ATOM 706 N N . LYS A 1 89 ? -7.011 -9.187 9.126 1.00 92.06 89 LYS A N 1
ATOM 707 C CA . LYS A 1 89 ? -7.642 -8.171 9.981 1.00 92.06 89 LYS A CA 1
ATOM 708 C C . LYS A 1 89 ? -7.086 -6.793 9.649 1.00 92.06 89 LYS A C 1
ATOM 710 O O . LYS A 1 89 ? -5.930 -6.685 9.255 1.00 92.06 89 LYS A O 1
ATOM 715 N N . MET A 1 90 ? -7.882 -5.751 9.879 1.00 93.19 90 MET A N 1
ATOM 716 C CA . MET A 1 90 ? -7.416 -4.366 9.840 1.00 93.19 90 MET A CA 1
ATOM 717 C C . MET A 1 90 ? -6.479 -4.100 11.031 1.00 93.19 90 MET A C 1
ATOM 719 O O . MET A 1 90 ? -6.949 -4.165 12.168 1.00 93.19 90 MET A O 1
ATOM 723 N N . PRO A 1 91 ? -5.180 -3.818 10.810 1.00 90.56 91 PRO A N 1
ATOM 724 C CA . PRO A 1 91 ? -4.227 -3.609 11.899 1.00 90.56 91 PRO A CA 1
ATOM 725 C C . PRO A 1 91 ? -4.086 -2.129 12.293 1.00 90.56 91 PRO A C 1
ATOM 727 O O . PRO A 1 91 ? -3.356 -1.821 13.229 1.00 90.56 91 PRO A O 1
ATOM 730 N N . PHE A 1 92 ? -4.745 -1.213 11.573 1.00 88.25 92 PHE A N 1
ATOM 731 C CA . PHE A 1 92 ? -4.684 0.225 11.827 1.00 88.25 92 PHE A CA 1
ATOM 732 C C . PHE A 1 92 ? -5.979 0.717 12.464 1.00 88.25 92 PHE A C 1
ATOM 734 O O . PHE A 1 92 ? -7.076 0.342 12.043 1.00 88.25 92 PHE A O 1
ATOM 741 N N . GLU A 1 93 ? -5.847 1.638 13.409 1.00 81.50 93 GLU A N 1
ATOM 742 C CA . GLU A 1 93 ? -6.970 2.312 14.048 1.00 81.50 93 GLU A CA 1
ATOM 743 C C . GLU A 1 93 ? -7.045 3.763 13.573 1.00 81.50 93 GLU A C 1
ATOM 745 O O . GLU A 1 93 ? -6.021 4.415 13.353 1.00 81.50 93 GLU A O 1
ATOM 750 N N . LYS A 1 94 ? -8.266 4.284 13.411 1.00 76.56 94 LYS A N 1
ATOM 751 C CA . LYS A 1 94 ? -8.439 5.735 13.316 1.00 76.56 94 LYS A CA 1
ATOM 752 C C . LYS A 1 94 ? -8.085 6.319 14.676 1.00 76.56 94 LYS A C 1
ATOM 754 O O . LYS A 1 94 ? -8.577 5.829 15.693 1.00 76.56 94 LYS A O 1
ATOM 759 N N . GLU A 1 95 ? -7.279 7.376 14.683 1.00 71.31 95 GLU A N 1
ATOM 760 C CA . GLU A 1 95 ? -7.029 8.141 15.899 1.00 71.31 95 GLU A CA 1
ATOM 761 C C . GLU A 1 95 ? -8.381 8.612 16.448 1.00 71.31 95 GLU A C 1
ATOM 763 O O . GLU A 1 95 ? -9.079 9.441 15.862 1.00 71.31 95 GLU A O 1
ATOM 768 N N . SER A 1 96 ? -8.798 7.978 17.539 1.00 59.28 96 SER A N 1
ATOM 769 C CA . SER A 1 96 ? -10.003 8.343 18.265 1.00 59.28 96 SER A CA 1
ATOM 770 C C . SER A 1 96 ? -9.603 9.481 19.186 1.00 59.28 96 SER A C 1
ATOM 772 O O . SER A 1 96 ? -8.628 9.343 19.928 1.00 59.28 96 SER A O 1
ATOM 774 N N . ALA A 1 97 ? -10.311 10.611 19.124 1.00 54.75 97 ALA A N 1
ATOM 775 C CA . ALA A 1 97 ? -10.028 11.765 19.970 1.00 54.75 97 ALA A CA 1
ATOM 776 C C . ALA A 1 97 ? -9.888 11.321 21.436 1.00 54.75 97 ALA A C 1
ATOM 778 O O . ALA A 1 97 ? -10.861 10.942 22.087 1.00 54.75 97 ALA A O 1
ATOM 779 N N . SER A 1 98 ? -8.657 11.333 21.939 1.00 50.81 98 SER A N 1
ATOM 780 C CA . SER A 1 98 ? -8.336 10.915 23.297 1.00 50.81 98 SER A CA 1
ATOM 781 C C . SER A 1 98 ? -8.252 12.169 24.158 1.00 50.81 98 SER A C 1
ATOM 783 O O . SER A 1 98 ? -7.297 12.934 24.052 1.00 50.81 98 SER A O 1
ATOM 785 N N . ILE A 1 99 ? -9.258 12.420 25.002 1.00 56.16 99 ILE A N 1
ATOM 786 C CA . ILE A 1 99 ? -9.171 13.485 26.012 1.00 56.16 99 ILE A CA 1
ATOM 787 C C . ILE A 1 99 ? -8.337 12.951 27.178 1.00 56.16 99 ILE A C 1
ATOM 789 O O . ILE A 1 99 ? -8.846 12.270 28.068 1.00 56.16 99 ILE A O 1
ATOM 793 N N . SER A 1 100 ? -7.050 13.276 27.200 1.00 44.00 100 SER A N 1
ATOM 794 C CA . SER A 1 100 ? -6.187 13.057 28.360 1.00 44.00 100 SER A CA 1
ATOM 795 C C . SER A 1 100 ? -6.361 14.213 29.356 1.00 44.00 100 SER A C 1
ATOM 797 O O . SER A 1 100 ? -5.893 15.327 29.144 1.00 44.00 100 SER A O 1
ATOM 799 N N . LYS A 1 101 ? -7.061 13.963 30.473 1.00 45.50 101 LYS A N 1
ATOM 800 C CA . LYS A 1 101 ? -7.110 14.890 31.619 1.00 45.50 101 LYS A CA 1
ATOM 801 C C . LYS A 1 101 ? -5.905 14.636 32.526 1.00 45.50 101 LYS A C 1
ATOM 803 O O . LYS A 1 101 ? -5.886 13.640 33.246 1.00 45.50 101 LYS A O 1
ATOM 808 N N . SER A 1 102 ? -4.931 15.541 32.546 1.00 41.56 102 SER A N 1
ATOM 809 C CA . SER A 1 102 ? -3.887 15.562 33.576 1.00 41.56 102 SER A CA 1
ATOM 810 C C . SER A 1 102 ? -4.316 16.462 34.742 1.00 41.56 102 SER A C 1
ATOM 812 O O . SER A 1 102 ? -4.799 17.577 34.553 1.00 41.56 102 SER A O 1
ATOM 814 N N . ARG A 1 103 ? -4.188 15.959 35.977 1.00 52.72 103 ARG A N 1
ATOM 815 C CA . ARG A 1 103 ? -4.463 16.706 37.215 1.00 52.72 103 ARG A CA 1
ATOM 816 C C . ARG A 1 103 ? -3.155 16.891 37.973 1.00 52.72 103 ARG A C 1
ATOM 818 O O . ARG A 1 103 ? -2.679 15.959 38.612 1.00 52.72 103 ARG A O 1
ATOM 825 N N . THR A 1 104 ? -2.589 18.090 37.925 1.00 45.84 104 THR A N 1
ATOM 826 C CA . THR A 1 104 ? -1.397 18.435 38.708 1.00 45.84 104 THR A CA 1
ATOM 827 C C . THR A 1 104 ? -1.801 18.657 40.166 1.00 45.84 104 THR A C 1
ATOM 829 O O . THR A 1 104 ? -2.631 19.517 40.459 1.00 45.84 104 THR A O 1
ATOM 832 N N . ARG A 1 105 ? -1.241 17.880 41.103 1.00 39.41 105 ARG A N 1
ATOM 833 C CA . ARG A 1 105 ? -1.255 18.239 42.530 1.00 39.41 105 ARG A CA 1
ATOM 834 C C . ARG A 1 105 ? -0.014 19.074 42.809 1.00 39.41 105 ARG A C 1
ATOM 836 O O . ARG A 1 105 ? 1.089 18.542 42.808 1.00 39.41 105 ARG A O 1
ATOM 843 N N . SER A 1 106 ? -0.196 20.363 43.070 1.00 43.25 106 SER A N 1
ATOM 844 C CA . SER A 1 106 ? 0.836 21.183 43.698 1.00 43.25 106 SER A CA 1
ATOM 845 C C . SER A 1 106 ? 0.895 20.833 45.185 1.00 43.25 106 SER A C 1
ATOM 847 O O . SER A 1 106 ? -0.038 21.126 45.935 1.00 43.25 106 SER A O 1
ATOM 849 N N . THR A 1 107 ? 1.971 20.194 45.627 1.00 45.25 107 THR A N 1
ATOM 850 C CA . THR A 1 107 ? 2.310 20.134 47.050 1.00 45.25 107 THR A CA 1
ATOM 851 C C . THR A 1 107 ? 3.037 21.425 47.416 1.00 45.25 107 THR A C 1
ATOM 853 O O . THR A 1 107 ? 4.152 21.643 46.948 1.00 45.25 107 THR A O 1
ATOM 856 N N . LEU A 1 108 ? 2.422 22.287 48.234 1.00 45.28 108 LEU A N 1
ATOM 857 C CA . LEU A 1 108 ? 3.177 23.321 48.945 1.00 45.28 108 LEU A CA 1
ATOM 858 C C . LEU A 1 108 ? 4.018 22.623 50.021 1.00 45.28 108 LEU A C 1
ATOM 860 O O . LEU A 1 108 ? 3.463 22.017 50.937 1.00 45.28 108 LEU A O 1
ATOM 864 N N . SER A 1 109 ? 5.342 22.705 49.900 1.00 46.06 109 SER A N 1
ATOM 865 C CA . SER A 1 109 ? 6.239 22.464 51.031 1.00 46.06 109 SER A CA 1
ATOM 866 C C . SER A 1 109 ? 6.120 23.640 51.994 1.00 46.06 109 SER A C 1
ATOM 868 O O . SER A 1 109 ? 6.131 24.790 51.551 1.00 46.06 109 SER A O 1
ATOM 870 N N . ARG A 1 110 ? 5.982 23.335 53.287 1.00 45.66 110 ARG A N 1
ATOM 871 C CA . ARG A 1 110 ? 6.237 24.290 54.373 1.00 45.66 110 ARG A CA 1
ATOM 872 C C . ARG A 1 110 ? 7.720 24.623 54.454 1.00 45.66 110 ARG A C 1
ATOM 874 O O . ARG A 1 110 ? 8.520 23.785 53.975 1.00 45.66 110 ARG A O 1
#